Protein AF-A0A954FZM5-F1 (afdb_monomer)

Foldseek 3Di:
DPPQLDVVVLAADEQEEEPQQPPCPVVSVVVLVVSCPDPPNVVGGYYYYFYDRDGDCSVPPPPSCVVVVVVVNCVVSPVPDDDDDDDPDDPVPPPD

Secondary structure (DSSP, 8-state):
--GGGSGGGT--EEEEEETT-TTTHHHHHHHHHHHTSSSSGGGTEEEEEESSS--GGGGTTTTSSHHHHHHHHHIIIIITSSS----SS-GGGS--

Nearest PDB structures (foldseek):
  1svw-assembly2_B  TM=3.786E-01  e=1.583E+00  Bacillus subtilis

Solvent-accessible surface area (backbone atoms only — not comparable to full-atom values): 6120 Å² total; per-residue (Å²): 128,82,65,72,66,42,72,90,74,71,58,66,48,79,49,77,40,21,72,56,20,84,82,51,38,65,54,53,52,53,51,49,56,61,63,47,74,49,87,77,31,84,83,37,52,45,77,49,76,33,88,47,59,45,55,80,74,66,44,59,93,63,82,66,54,57,67,58,54,50,50,53,48,42,42,64,76,50,71,65,46,91,71,85,77,79,69,87,64,54,81,85,75,70,84,121

Mean predicted aligned error: 7.0 Å

pLDDT: mean 86.03, std 10.5, range [47.69, 96.62]

Sequence (96 aa):
IVQLKQPLFGISFLVCSGKGDSLDRGGSNKLFTQLTSVPEPEKRMYSKEFQGKLRGTDMLGKRLGIELEILKFLDGHLKKLPGEWSDRRNRLDRDE

Radius of gyration: 16.73 Å; Cα contacts (8 Å, |Δi|>4): 88; chains: 1; bounding box: 51×26×35 Å

Structure (mmCIF, N/CA/C/O backbone):
data_AF-A0A954FZM5-F1
#
_entry.id   AF-A0A954FZM5-F1
#
loop_
_atom_site.group_PDB
_atom_site.id
_atom_site.type_symbol
_atom_site.label_atom_id
_atom_site.label_alt_id
_atom_site.label_comp_id
_atom_site.label_asym_id
_atom_site.label_entity_id
_atom_site.label_seq_id
_atom_site.pdbx_PDB_ins_code
_atom_site.Cartn_x
_atom_site.Cartn_y
_atom_site.Cartn_z
_atom_site.occupancy
_atom_site.B_iso_or_equiv
_atom_site.auth_seq_id
_atom_site.auth_comp_id
_atom_site.auth_asym_id
_atom_site.auth_atom_id
_atom_site.pdbx_PDB_model_num
ATOM 1 N N . ILE A 1 1 ? 1.156 15.927 -15.779 1.00 47.69 1 ILE A N 1
ATOM 2 C CA . ILE A 1 1 ? 0.263 14.747 -15.934 1.00 47.69 1 ILE A CA 1
ATOM 3 C C . ILE A 1 1 ? 0.955 13.573 -15.248 1.00 47.69 1 ILE A C 1
ATOM 5 O O . ILE A 1 1 ? 2.143 13.401 -15.472 1.00 47.69 1 ILE A O 1
ATOM 9 N N . VAL A 1 2 ? 0.283 12.862 -14.333 1.00 56.06 2 VAL A N 1
ATOM 10 C CA . VAL A 1 2 ? 0.915 11.889 -13.414 1.00 56.06 2 VAL A CA 1
ATOM 11 C C . VAL A 1 2 ? 1.433 10.669 -14.190 1.00 56.06 2 VAL A C 1
ATOM 13 O O . VAL A 1 2 ? 0.690 9.725 -14.442 1.00 56.06 2 VAL A O 1
ATOM 16 N N . GLN A 1 3 ? 2.711 10.710 -14.574 1.00 69.19 3 GLN A N 1
ATOM 17 C CA . GLN A 1 3 ? 3.408 9.680 -15.358 1.00 69.19 3 GLN A CA 1
ATOM 18 C C . GLN A 1 3 ? 3.470 8.321 -14.640 1.00 69.19 3 GLN A C 1
ATOM 20 O O . GLN A 1 3 ? 3.430 7.283 -15.285 1.00 69.19 3 GLN A O 1
ATOM 25 N N . LEU A 1 4 ? 3.439 8.311 -13.305 1.00 67.38 4 LEU A N 1
ATOM 26 C CA . LEU A 1 4 ? 3.640 7.114 -12.476 1.00 67.38 4 LEU A CA 1
ATOM 27 C C . LEU A 1 4 ? 2.593 5.999 -12.659 1.00 67.38 4 LEU A C 1
ATOM 29 O O . LEU A 1 4 ? 2.831 4.868 -12.252 1.00 67.38 4 LEU A O 1
ATOM 33 N N . LYS A 1 5 ? 1.429 6.287 -13.256 1.00 66.06 5 LYS A N 1
ATOM 34 C CA . LYS A 1 5 ? 0.379 5.276 -13.487 1.00 66.06 5 LYS A CA 1
ATOM 35 C C . LYS A 1 5 ? 0.553 4.527 -14.811 1.00 66.06 5 LYS A C 1
ATOM 37 O O . LYS A 1 5 ? -0.088 3.490 -15.011 1.00 66.06 5 LYS A O 1
ATOM 42 N N . GLN A 1 6 ? 1.398 5.036 -15.711 1.00 74.94 6 GLN A N 1
ATOM 43 C CA . GLN A 1 6 ? 1.596 4.439 -17.028 1.00 74.94 6 GLN A CA 1
ATOM 44 C C . GLN A 1 6 ? 2.241 3.050 -16.887 1.00 74.94 6 GLN A C 1
ATOM 46 O O . GLN A 1 6 ? 3.258 2.930 -16.200 1.00 74.94 6 GLN A O 1
ATOM 51 N N . PRO A 1 7 ? 1.687 2.008 -17.540 1.00 72.00 7 PRO A N 1
ATOM 52 C CA . PRO A 1 7 ? 2.242 0.653 -17.488 1.00 72.00 7 PRO A CA 1
ATOM 53 C C . PRO A 1 7 ? 3.720 0.580 -17.879 1.00 72.00 7 PRO A C 1
ATOM 55 O O . PRO A 1 7 ? 4.449 -0.239 -17.333 1.00 72.00 7 PRO A O 1
ATOM 58 N N . LEU A 1 8 ? 4.162 1.477 -18.768 1.00 74.62 8 LEU A N 1
ATOM 59 C CA . LEU A 1 8 ? 5.537 1.556 -19.258 1.00 74.62 8 LEU A CA 1
ATOM 60 C C . LEU A 1 8 ? 6.582 1.656 -18.137 1.00 74.62 8 LEU A C 1
ATOM 62 O O . LEU A 1 8 ? 7.671 1.116 -18.280 1.00 74.62 8 LEU A O 1
ATOM 66 N N . PHE A 1 9 ? 6.260 2.316 -17.021 1.00 76.56 9 PHE A N 1
ATOM 67 C CA . PHE A 1 9 ? 7.205 2.467 -15.912 1.00 76.56 9 PHE A CA 1
ATOM 68 C C . PHE A 1 9 ? 7.254 1.254 -14.976 1.00 76.56 9 PHE A C 1
ATOM 70 O O . PHE A 1 9 ? 8.070 1.240 -14.061 1.00 76.56 9 PHE A O 1
ATOM 77 N N . GLY A 1 10 ? 6.371 0.262 -15.149 1.00 78.94 10 GLY A N 1
ATOM 78 C CA . GLY A 1 10 ? 6.352 -0.939 -14.307 1.00 78.94 10 GLY A CA 1
ATOM 79 C C . GLY A 1 10 ? 6.044 -0.676 -12.827 1.00 78.94 10 GLY A C 1
ATOM 80 O O . GLY A 1 10 ? 6.324 -1.521 -11.987 1.00 78.94 10 GLY A O 1
ATOM 81 N N . ILE A 1 11 ? 5.478 0.490 -12.490 1.00 86.75 11 ILE A N 1
ATOM 82 C CA . ILE A 1 11 ? 5.190 0.870 -11.103 1.00 86.75 11 ILE A CA 1
ATOM 83 C C . ILE A 1 11 ? 3.861 0.253 -10.663 1.00 86.75 11 ILE A C 1
ATOM 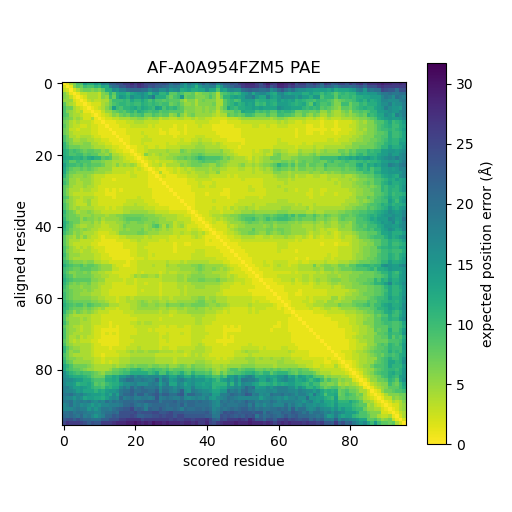85 O O . ILE A 1 11 ? 2.836 0.387 -11.347 1.00 86.75 11 ILE A O 1
ATOM 89 N N . SER A 1 12 ? 3.891 -0.369 -9.487 1.00 92.06 12 SER A N 1
ATOM 90 C CA . SER A 1 12 ? 2.740 -0.949 -8.799 1.00 92.06 12 SER A CA 1
ATOM 91 C C . SER A 1 12 ? 2.468 -0.211 -7.488 1.00 92.06 12 SER A C 1
ATOM 93 O O . SER A 1 12 ? 3.379 0.336 -6.868 1.00 92.06 12 SER A O 1
ATOM 95 N N . PHE A 1 13 ? 1.212 -0.208 -7.049 1.00 94.62 13 PHE A N 1
ATOM 96 C CA . PHE A 1 13 ? 0.755 0.478 -5.845 1.00 94.62 13 PHE A CA 1
ATOM 97 C C . PHE A 1 13 ? -0.049 -0.469 -4.954 1.00 94.62 13 PHE A C 1
ATOM 99 O O . PHE A 1 13 ? -0.932 -1.184 -5.426 1.00 94.62 13 PHE A O 1
ATOM 106 N N . LEU A 1 14 ? 0.212 -0.407 -3.650 1.00 95.81 14 LEU A N 1
ATOM 107 C CA . LEU A 1 14 ? -0.605 -1.017 -2.606 1.00 95.81 14 LEU A CA 1
ATOM 108 C C . LEU A 1 14 ? -1.143 0.093 -1.699 1.00 95.81 14 LEU A C 1
ATOM 110 O O . LEU A 1 14 ? -0.366 0.829 -1.094 1.00 95.81 14 LEU A O 1
ATOM 114 N N . VAL A 1 15 ? -2.467 0.203 -1.598 1.00 95.44 15 VAL A N 1
ATOM 115 C CA . VAL A 1 15 ? -3.153 1.138 -0.699 1.00 95.44 15 VAL A CA 1
ATOM 116 C C . VAL A 1 15 ? -3.760 0.353 0.461 1.00 95.44 15 VAL A C 1
ATOM 118 O O . VAL A 1 15 ? -4.636 -0.485 0.259 1.00 95.44 15 VAL A O 1
ATOM 121 N N . CYS A 1 16 ? -3.312 0.636 1.680 1.00 94.62 16 CYS A N 1
ATOM 122 C CA . CYS A 1 16 ? -3.803 -0.002 2.900 1.00 94.62 16 CYS A CA 1
ATOM 123 C C . CYS A 1 16 ? -4.567 1.009 3.755 1.00 94.62 16 CYS A C 1
ATOM 125 O O . CYS A 1 16 ? -4.085 2.122 3.948 1.00 94.62 16 CYS A O 1
ATOM 127 N N . SER A 1 17 ? -5.713 0.618 4.313 1.00 94.69 17 SER A N 1
ATOM 128 C CA . SER A 1 17 ? -6.483 1.488 5.213 1.00 94.69 17 SER A CA 1
ATOM 129 C C . SER A 1 17 ? -7.167 0.722 6.347 1.00 94.69 17 SER A C 1
ATOM 131 O O . SER A 1 17 ? -7.406 -0.484 6.252 1.00 94.69 17 SER A O 1
ATOM 133 N N . GLY A 1 18 ? -7.483 1.420 7.440 1.00 94.00 18 GLY A N 1
ATOM 134 C CA . GLY A 1 18 ? -8.302 0.889 8.527 1.00 94.00 18 GLY A CA 1
ATOM 135 C C . GLY A 1 18 ? -9.793 1.020 8.207 1.00 94.00 18 GLY A C 1
ATOM 136 O O . GLY A 1 18 ? -10.289 2.114 7.944 1.00 94.00 18 GLY A O 1
ATOM 137 N N . LYS A 1 19 ? -10.552 -0.076 8.287 1.00 92.56 19 LYS A N 1
ATOM 138 C CA . LYS A 1 19 ? -11.992 -0.111 7.969 1.00 92.56 19 LYS A CA 1
ATOM 139 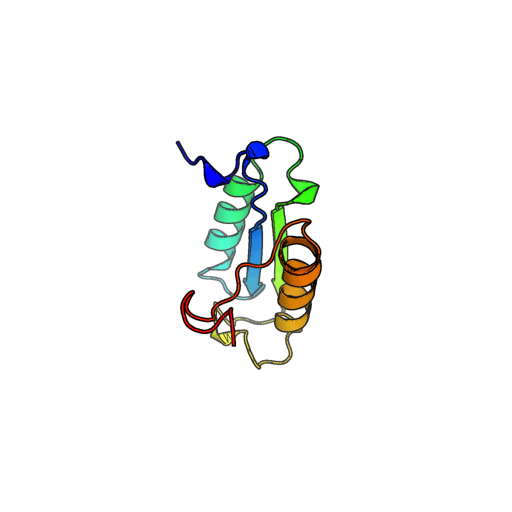C C . LYS A 1 19 ? -12.815 0.849 8.835 1.00 92.56 19 LYS A C 1
ATOM 141 O O . LYS A 1 19 ? -13.823 1.393 8.377 1.00 92.56 19 LYS A O 1
ATOM 146 N N . GLY A 1 20 ? -12.401 1.030 10.088 1.00 90.94 20 GLY A N 1
ATOM 147 C CA . GLY A 1 20 ? -13.013 1.931 11.062 1.00 90.94 20 GLY A CA 1
ATOM 148 C C . GLY A 1 20 ? -12.381 3.322 11.122 1.00 90.94 20 GLY A C 1
ATOM 149 O O . GLY A 1 20 ? -12.796 4.115 11.966 1.00 90.94 20 GLY A O 1
ATOM 150 N N . ASP A 1 21 ? -11.391 3.627 10.279 1.00 89.50 21 ASP A N 1
ATOM 151 C CA . ASP A 1 21 ? -10.792 4.960 10.217 1.00 89.50 21 ASP A CA 1
ATOM 152 C C . ASP A 1 21 ? -11.682 5.913 9.409 1.00 89.50 21 ASP A C 1
ATOM 154 O O . ASP A 1 21 ? -11.609 6.003 8.183 1.00 89.50 21 ASP A O 1
ATOM 158 N N . SER A 1 22 ? -12.543 6.650 10.103 1.00 84.25 22 SER A N 1
ATOM 159 C CA . SER A 1 22 ? -13.480 7.576 9.468 1.00 84.25 22 SER A CA 1
ATOM 160 C C . SER A 1 22 ? -12.822 8.796 8.823 1.00 84.25 22 SER A C 1
ATOM 162 O O . SER A 1 22 ? -13.475 9.440 8.005 1.00 84.25 22 SER A O 1
ATOM 164 N N . LEU A 1 23 ? -11.579 9.142 9.178 1.00 86.12 23 LEU A N 1
ATOM 165 C CA . LEU A 1 23 ? -10.939 10.351 8.647 1.00 86.12 23 LEU A CA 1
ATOM 166 C C . LEU A 1 23 ? -10.107 10.062 7.395 1.00 86.12 23 LEU A C 1
ATOM 168 O O . LEU A 1 23 ? -10.050 10.919 6.520 1.00 86.12 23 LEU A O 1
ATOM 172 N N . ASP A 1 24 ? -9.500 8.875 7.279 1.00 83.44 24 ASP A N 1
ATOM 173 C CA . ASP A 1 24 ? -8.587 8.573 6.163 1.00 83.44 24 ASP A CA 1
ATOM 174 C C . ASP A 1 24 ? -9.123 7.544 5.157 1.00 83.44 24 ASP A C 1
ATOM 176 O O . ASP A 1 24 ? -8.711 7.532 3.995 1.00 83.44 24 ASP A O 1
ATOM 180 N N . ARG A 1 25 ? -10.112 6.719 5.532 1.00 85.75 25 ARG A N 1
ATOM 181 C CA . ARG A 1 25 ? -10.690 5.715 4.616 1.00 85.75 25 ARG A CA 1
ATOM 182 C C . ARG A 1 25 ? -11.242 6.342 3.333 1.00 85.75 25 ARG A C 1
ATOM 184 O O . ARG A 1 25 ? -11.056 5.806 2.244 1.00 85.75 25 ARG A O 1
ATOM 191 N N . GLY A 1 26 ? -11.888 7.506 3.440 1.00 89.81 26 GLY A N 1
ATOM 192 C CA . GLY A 1 26 ? -12.373 8.249 2.272 1.00 89.81 26 GLY A CA 1
ATOM 193 C C . GLY A 1 26 ? -11.238 8.716 1.355 1.00 89.81 26 GLY A C 1
ATOM 194 O O . GLY A 1 26 ? -11.350 8.613 0.132 1.00 89.81 26 GLY A O 1
ATOM 195 N N . GLY A 1 27 ? -10.126 9.170 1.942 1.00 91.75 27 GLY A N 1
ATOM 196 C CA . GLY A 1 27 ? -8.919 9.566 1.216 1.00 91.75 27 GLY A CA 1
ATOM 197 C C . GLY A 1 27 ? -8.267 8.385 0.503 1.00 91.75 27 GLY A C 1
ATOM 198 O O . GLY A 1 27 ? -7.995 8.469 -0.694 1.00 91.75 27 GLY A O 1
ATOM 199 N N . SER A 1 28 ? -8.117 7.259 1.200 1.00 92.12 28 SER A N 1
ATOM 200 C CA . SER A 1 28 ? -7.564 6.016 0.651 1.00 92.12 28 SER A CA 1
ATOM 201 C C . SER A 1 28 ? -8.382 5.487 -0.528 1.00 92.12 28 SER A C 1
ATOM 203 O O . SER A 1 28 ? -7.820 5.164 -1.575 1.00 92.12 28 SER A O 1
ATOM 205 N N . ASN A 1 29 ? -9.712 5.481 -0.410 1.00 92.44 29 ASN A N 1
ATOM 206 C CA . ASN A 1 29 ? -10.597 5.065 -1.500 1.00 92.44 29 ASN A CA 1
ATOM 207 C C . ASN A 1 29 ? -10.494 6.003 -2.705 1.00 92.44 29 ASN A C 1
ATOM 209 O O . ASN A 1 29 ? -10.367 5.545 -3.839 1.00 92.44 29 ASN A O 1
ATOM 213 N N . 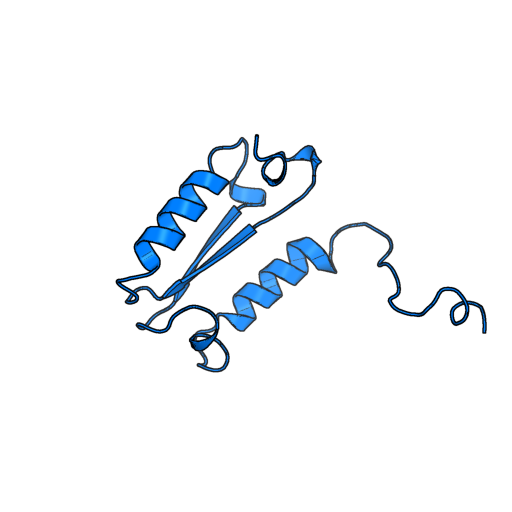LYS A 1 30 ? -10.485 7.321 -2.474 1.00 93.69 30 LYS A N 1
ATOM 214 C CA . LYS A 1 30 ? -10.323 8.308 -3.549 1.00 93.69 30 LYS A CA 1
ATOM 215 C C . LYS A 1 30 ? -8.973 8.160 -4.254 1.00 93.69 30 LYS A C 1
ATOM 217 O O . LYS A 1 30 ? -8.926 8.211 -5.482 1.00 93.69 30 LYS A O 1
ATOM 222 N N . LEU A 1 31 ? -7.897 7.957 -3.495 1.00 92.31 31 LEU A N 1
ATOM 223 C CA . LEU A 1 31 ? -6.561 7.706 -4.032 1.00 92.31 31 LEU A CA 1
ATOM 224 C C . LEU A 1 31 ? -6.549 6.444 -4.896 1.00 92.31 31 LEU A C 1
ATOM 226 O O . LEU A 1 31 ? -6.067 6.487 -6.028 1.00 92.31 31 LEU A O 1
ATOM 230 N N . PHE A 1 32 ? -7.115 5.343 -4.399 1.00 94.06 32 PHE A N 1
ATOM 231 C CA . PHE A 1 32 ? -7.168 4.091 -5.144 1.00 94.06 32 PHE A CA 1
ATOM 232 C C . PHE A 1 32 ? -7.943 4.244 -6.458 1.00 94.06 32 PHE A C 1
ATOM 234 O O . PHE A 1 32 ? -7.403 3.918 -7.511 1.00 94.06 32 PHE A O 1
ATOM 241 N N . THR A 1 33 ? -9.127 4.864 -6.433 1.00 93.44 33 THR A N 1
ATOM 242 C CA . THR A 1 33 ? -9.909 5.166 -7.647 1.00 93.44 33 THR A CA 1
ATOM 243 C C . THR A 1 33 ? -9.111 5.985 -8.663 1.00 93.44 33 THR A C 1
ATOM 245 O O . THR A 1 33 ? -9.164 5.735 -9.870 1.00 93.44 33 THR A O 1
ATOM 248 N N . GLN A 1 34 ? -8.330 6.963 -8.197 1.00 90.88 34 GLN A N 1
ATOM 249 C CA . GLN A 1 34 ? -7.459 7.729 -9.083 1.00 90.88 34 GLN A CA 1
ATOM 250 C C . GLN A 1 34 ? -6.353 6.852 -9.680 1.00 90.88 34 GLN A C 1
ATOM 252 O O . GLN A 1 34 ? -6.024 7.024 -10.855 1.00 90.88 34 GLN A O 1
ATOM 257 N N . LEU A 1 35 ? -5.746 5.954 -8.902 1.00 89.62 35 LEU A N 1
ATOM 258 C CA . LEU A 1 35 ? -4.695 5.043 -9.368 1.00 89.62 35 LEU A CA 1
ATOM 259 C C . LEU A 1 35 ? -5.217 4.028 -10.393 1.00 89.62 35 LEU A C 1
ATOM 261 O O . LEU A 1 35 ? -4.524 3.768 -11.374 1.00 89.62 35 LEU A O 1
ATOM 265 N N . THR A 1 36 ? -6.441 3.524 -10.222 1.00 91.06 36 THR A N 1
ATOM 266 C CA . THR A 1 36 ? -7.060 2.522 -11.108 1.00 91.06 36 THR A CA 1
ATOM 267 C C . THR A 1 36 ? -7.667 3.097 -12.387 1.00 91.06 36 THR A C 1
ATOM 269 O O . THR A 1 36 ? -8.179 2.345 -13.207 1.00 91.06 36 THR A O 1
ATOM 272 N N . SER A 1 37 ? -7.613 4.416 -12.593 1.00 87.06 37 SER A N 1
ATOM 273 C CA . SER A 1 37 ? -8.114 5.084 -13.807 1.00 87.06 37 SER A CA 1
ATOM 274 C C . SER A 1 37 ? -7.152 4.927 -15.004 1.00 87.06 37 SER A C 1
ATOM 276 O O . SER A 1 37 ? -6.810 5.905 -15.669 1.00 87.06 37 SER A O 1
ATOM 278 N N . VAL A 1 38 ? -6.654 3.710 -15.238 1.00 83.62 38 VAL A N 1
ATOM 279 C CA . VAL A 1 38 ? -5.704 3.328 -16.300 1.00 83.62 38 VAL A CA 1
ATOM 280 C C . VAL A 1 38 ? -6.043 1.932 -16.841 1.00 83.62 38 VAL A C 1
ATOM 282 O O . VAL A 1 38 ? -6.759 1.206 -16.159 1.00 83.62 38 VAL A O 1
ATOM 285 N N . PRO A 1 39 ? -5.542 1.522 -18.024 1.00 81.12 39 PRO A N 1
ATOM 286 C CA . PRO A 1 39 ? -5.725 0.157 -18.525 1.00 81.12 39 PRO A CA 1
ATOM 287 C C . PRO A 1 39 ? -5.081 -0.904 -17.618 1.00 81.12 39 PRO A C 1
ATOM 289 O O . PRO A 1 39 ? -4.002 -0.670 -17.064 1.00 81.12 39 PRO A O 1
ATOM 292 N N . GLU A 1 40 ? -5.738 -2.063 -17.508 1.00 84.06 40 GLU A N 1
ATOM 293 C CA . GLU A 1 40 ? -5.293 -3.252 -16.751 1.00 84.06 40 GLU A CA 1
ATOM 294 C C . GLU A 1 40 ? -4.806 -2.953 -15.312 1.00 84.06 40 GLU A C 1
ATOM 296 O O . GLU A 1 40 ? -3.685 -3.324 -14.927 1.00 84.06 40 GLU A O 1
ATOM 301 N N . PRO A 1 41 ? -5.595 -2.236 -14.488 1.00 87.00 41 PRO A N 1
ATOM 302 C CA . PRO A 1 41 ? -5.170 -1.844 -13.148 1.00 87.00 41 PRO A CA 1
ATOM 303 C C . PRO A 1 41 ? -5.017 -3.043 -12.201 1.00 87.00 41 PRO A C 1
ATOM 305 O O . PRO A 1 41 ? -4.209 -2.983 -11.276 1.00 87.00 41 PRO A O 1
ATOM 308 N N . GLU A 1 42 ? -5.726 -4.146 -12.435 1.00 87.31 42 GLU A N 1
ATOM 309 C CA . GLU A 1 42 ? -5.769 -5.339 -11.579 1.00 87.31 42 GLU A CA 1
ATOM 310 C C . GLU A 1 42 ? -4.415 -6.039 -11.386 1.00 87.31 42 GLU A C 1
ATOM 312 O O . GLU A 1 42 ? -4.215 -6.750 -10.400 1.00 87.31 42 GLU A O 1
ATOM 317 N N . LYS A 1 43 ? -3.460 -5.817 -12.295 1.00 87.94 43 LYS A N 1
ATOM 318 C CA . LYS A 1 43 ? -2.115 -6.407 -12.212 1.00 87.94 43 LYS A CA 1
ATOM 319 C C . LYS A 1 43 ? -1.128 -5.576 -11.393 1.00 87.94 43 LYS A C 1
ATOM 321 O O . LYS A 1 43 ? -0.037 -6.060 -11.113 1.00 87.94 43 LYS A O 1
ATOM 326 N N . ARG A 1 44 ? -1.456 -4.322 -11.062 1.00 89.75 44 ARG A N 1
ATOM 327 C CA . ARG A 1 44 ? -0.501 -3.363 -10.466 1.00 89.75 44 ARG A CA 1
ATOM 328 C C . ARG A 1 44 ? -1.074 -2.547 -9.316 1.00 89.75 44 ARG A C 1
ATOM 330 O O . ARG A 1 44 ? -0.307 -2.041 -8.505 1.00 89.75 44 ARG A O 1
ATOM 337 N N . MET A 1 45 ? -2.390 -2.393 -9.246 1.00 94.38 45 MET A N 1
ATOM 338 C CA . MET A 1 45 ? -3.074 -1.539 -8.282 1.00 94.38 45 MET A CA 1
ATOM 339 C C . MET A 1 45 ? -3.850 -2.417 -7.308 1.00 94.38 45 MET A C 1
ATOM 341 O O . MET A 1 45 ? -4.813 -3.082 -7.685 1.00 94.38 45 MET A O 1
ATOM 345 N N . TYR A 1 46 ? -3.457 -2.386 -6.039 1.00 95.19 46 TYR A N 1
ATOM 346 C CA . TYR A 1 46 ? -4.071 -3.186 -4.986 1.00 95.19 46 TYR A CA 1
ATOM 347 C C . TYR A 1 46 ? -4.597 -2.296 -3.865 1.00 95.19 46 TYR A C 1
ATOM 349 O O . TYR A 1 46 ? -3.965 -1.307 -3.492 1.00 95.19 46 TYR A O 1
ATOM 357 N N . SER A 1 47 ? -5.739 -2.675 -3.297 1.00 95.50 47 SER A N 1
ATOM 358 C CA . SER A 1 47 ? -6.292 -2.054 -2.096 1.00 95.50 47 SER A CA 1
ATOM 359 C C . SER A 1 47 ? -6.632 -3.120 -1.059 1.00 95.50 47 SER A C 1
ATOM 361 O O . SER A 1 47 ? -7.144 -4.191 -1.407 1.00 95.50 47 SER A O 1
ATOM 363 N N . LYS A 1 48 ? -6.321 -2.847 0.210 1.00 95.31 48 LYS A N 1
ATOM 364 C CA . LYS A 1 48 ? -6.632 -3.715 1.350 1.00 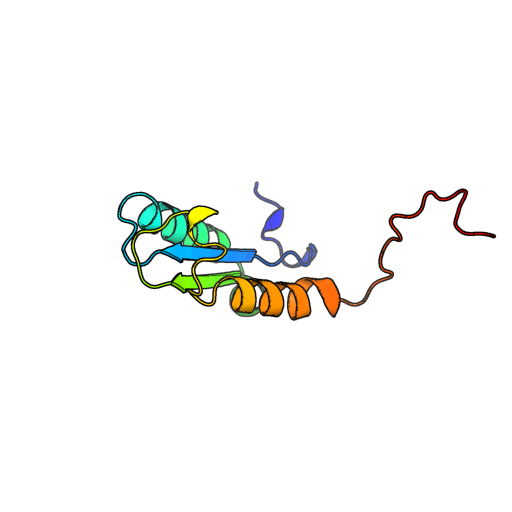95.31 48 LYS A CA 1
ATOM 365 C C . LYS A 1 48 ? -7.151 -2.897 2.525 1.00 95.31 48 LYS A C 1
ATOM 367 O O . LYS A 1 48 ? -6.549 -1.902 2.926 1.00 95.31 48 LYS A O 1
ATOM 372 N N . GLU A 1 49 ? -8.250 -3.363 3.104 1.00 94.38 49 GLU A N 1
ATOM 373 C CA . GLU A 1 49 ? -8.787 -2.832 4.353 1.00 94.38 49 GLU A CA 1
ATOM 374 C C . GLU A 1 49 ? -8.484 -3.783 5.512 1.00 94.38 49 GLU A C 1
ATOM 376 O O . GLU A 1 49 ? -8.628 -5.002 5.389 1.00 94.38 49 GLU A O 1
ATOM 381 N N . PHE A 1 50 ? -8.115 -3.217 6.656 1.00 94.62 50 PHE A N 1
ATOM 382 C CA . PHE A 1 50 ? -7.814 -3.946 7.885 1.00 94.62 50 PHE A CA 1
ATOM 383 C C . PHE A 1 50 ? -8.806 -3.568 8.983 1.00 94.62 50 PHE A C 1
ATOM 385 O O . PHE A 1 50 ? -9.319 -2.450 9.021 1.00 94.62 50 PHE A O 1
ATOM 392 N N . GLN A 1 51 ? -9.114 -4.497 9.888 1.00 92.88 51 GLN A N 1
ATOM 393 C CA . GLN A 1 51 ? -10.053 -4.219 10.977 1.00 92.88 51 GLN A CA 1
ATOM 394 C C . GLN A 1 51 ? -9.478 -3.197 11.966 1.00 92.88 51 GLN A C 1
ATOM 396 O O . GLN A 1 51 ? -8.288 -3.207 12.268 1.00 92.88 51 GLN A O 1
ATOM 401 N N . GLY A 1 52 ? -10.346 -2.346 12.514 1.00 91.38 52 GLY A N 1
ATOM 402 C CA . GLY A 1 52 ? -9.982 -1.345 13.519 1.00 91.38 52 GLY A CA 1
ATOM 403 C C . GLY A 1 52 ? -9.972 0.094 13.000 1.00 91.38 52 GLY A C 1
ATOM 404 O O . GLY A 1 52 ? -10.293 0.364 11.845 1.00 91.38 52 GLY A O 1
ATOM 405 N N . LYS A 1 53 ? -9.650 1.025 13.906 1.00 93.19 53 LYS A N 1
ATOM 406 C CA . LYS A 1 53 ? -9.660 2.485 13.677 1.00 93.19 53 LYS A CA 1
ATOM 407 C C . LYS A 1 53 ? -8.259 3.092 13.540 1.00 93.19 53 LYS A C 1
ATOM 409 O O . LYS A 1 53 ? -8.116 4.308 13.530 1.00 93.19 53 LYS A O 1
ATOM 414 N N . LEU A 1 54 ? -7.235 2.242 13.539 1.00 92.31 54 LEU A N 1
ATOM 415 C CA . LEU A 1 54 ? -5.839 2.656 13.462 1.00 92.31 54 LEU A CA 1
ATOM 416 C C . LEU A 1 54 ? -5.537 3.229 12.076 1.00 92.31 54 LEU A C 1
ATOM 418 O O . LEU A 1 54 ? -6.134 2.799 11.087 1.00 92.31 54 LEU A O 1
ATOM 422 N N . ARG A 1 55 ? -4.599 4.177 12.022 1.00 91.12 55 ARG A N 1
ATOM 423 C CA . ARG A 1 55 ? -4.255 4.934 10.816 1.00 91.12 55 ARG A CA 1
ATOM 424 C C . ARG A 1 55 ? -2.778 4.813 10.493 1.00 91.12 55 ARG A C 1
ATOM 426 O O . ARG A 1 55 ? -1.944 4.807 11.393 1.00 91.12 55 ARG A O 1
ATOM 433 N N . GLY A 1 56 ? -2.456 4.797 9.202 1.00 88.81 56 GLY A N 1
ATOM 434 C CA . GLY A 1 56 ? -1.082 4.916 8.722 1.00 88.81 56 GLY A CA 1
ATOM 435 C C . GLY A 1 56 ? -0.141 3.919 9.399 1.00 88.81 56 GLY A C 1
ATOM 436 O O . GLY A 1 56 ? -0.414 2.719 9.438 1.00 88.81 56 GLY A O 1
ATOM 437 N N . THR A 1 57 ? 0.957 4.422 9.960 1.00 91.94 57 THR A N 1
ATOM 438 C CA . THR A 1 57 ? 1.968 3.601 10.639 1.00 91.94 57 THR A CA 1
ATOM 439 C C . THR A 1 57 ? 1.494 3.012 11.964 1.00 91.94 57 THR A C 1
ATOM 441 O O . THR A 1 57 ? 2.057 2.010 12.392 1.00 91.94 57 THR A O 1
ATOM 444 N N . ASP A 1 58 ? 0.436 3.544 12.585 1.00 93.69 58 ASP A N 1
ATOM 445 C CA . ASP A 1 58 ? -0.106 2.990 13.835 1.00 93.69 58 ASP A CA 1
ATOM 446 C C . ASP A 1 58 ? -0.730 1.603 13.634 1.00 93.69 58 ASP A C 1
ATOM 448 O O . ASP A 1 58 ? -0.963 0.881 14.604 1.00 93.69 58 ASP A O 1
ATOM 452 N N . MET A 1 59 ? -1.002 1.221 12.380 1.00 92.81 59 MET A N 1
ATOM 453 C CA . MET A 1 59 ? -1.438 -0.127 12.007 1.00 92.81 59 MET A CA 1
ATOM 454 C C . MET A 1 59 ? -0.304 -1.163 12.102 1.00 92.81 59 MET A C 1
ATOM 456 O O . MET A 1 59 ? -0.585 -2.358 12.221 1.00 92.81 59 MET A O 1
ATOM 460 N N . LEU A 1 60 ? 0.961 -0.728 12.062 1.00 94.56 60 LEU A N 1
ATOM 461 C CA . LEU A 1 60 ? 2.133 -1.602 12.121 1.00 94.56 60 LEU A CA 1
ATOM 462 C C . LEU A 1 60 ? 2.386 -2.097 13.553 1.00 94.56 60 LEU A C 1
ATOM 464 O O . LEU A 1 60 ? 2.171 -1.394 14.540 1.00 94.56 60 LEU A O 1
ATOM 468 N N . GLY A 1 61 ? 2.838 -3.340 13.679 1.00 93.75 61 GLY A N 1
ATOM 469 C CA . GLY A 1 61 ? 3.081 -4.023 14.949 1.00 93.75 61 GLY A CA 1
ATOM 470 C C . GLY A 1 61 ? 1.806 -4.429 15.694 1.00 93.75 61 GLY A C 1
ATOM 471 O O . GLY A 1 61 ? 1.886 -4.965 16.799 1.00 93.75 61 GLY A O 1
ATOM 472 N N . LYS A 1 62 ? 0.617 -4.200 15.119 1.00 92.75 62 LYS A N 1
ATOM 473 C CA . LYS A 1 62 ? -0.681 -4.444 15.778 1.00 92.75 62 LYS A CA 1
ATOM 474 C C . LYS A 1 62 ? -1.304 -5.798 15.453 1.00 92.75 62 LYS A C 1
ATOM 476 O O . LYS A 1 62 ? -2.455 -6.037 15.803 1.00 92.75 62 LYS A O 1
ATOM 481 N N . ARG A 1 63 ? -0.549 -6.692 14.800 1.00 91.00 63 ARG A N 1
ATOM 482 C CA . ARG A 1 63 ? -1.000 -8.037 14.390 1.00 91.00 63 ARG A CA 1
ATOM 483 C C . ARG A 1 63 ? -2.271 -8.015 13.527 1.00 91.00 63 ARG A C 1
ATOM 485 O O . ARG A 1 63 ? -3.044 -8.965 13.533 1.00 91.00 63 ARG A O 1
ATOM 492 N N . LEU A 1 64 ? -2.465 -6.943 12.756 1.00 91.44 64 LEU A N 1
ATOM 493 C CA . LEU A 1 64 ? -3.568 -6.817 11.796 1.00 91.44 64 LEU A CA 1
ATOM 494 C C . LEU A 1 64 ? -3.316 -7.612 10.505 1.00 91.44 64 LEU A C 1
ATOM 496 O O . LEU A 1 64 ? -4.209 -7.727 9.673 1.00 91.44 64 LEU A O 1
ATOM 500 N N . GLY A 1 65 ? -2.100 -8.141 10.327 1.00 93.12 65 GLY A N 1
ATOM 501 C CA . GLY A 1 65 ? -1.678 -8.834 9.110 1.00 93.12 65 GLY A CA 1
ATOM 502 C C . GLY A 1 65 ? -1.248 -7.892 7.982 1.00 93.12 65 GLY A C 1
ATOM 503 O O . GLY A 1 65 ? -0.974 -8.360 6.880 1.00 93.12 65 GLY A O 1
ATOM 504 N N . ILE A 1 66 ? -1.156 -6.583 8.241 1.00 95.31 66 ILE A N 1
ATOM 505 C CA . ILE A 1 66 ? -0.735 -5.586 7.248 1.00 95.31 66 ILE A CA 1
ATOM 506 C C . ILE A 1 66 ? 0.691 -5.841 6.758 1.00 95.31 66 ILE A C 1
ATOM 508 O O . ILE A 1 66 ? 0.960 -5.736 5.565 1.00 95.31 66 ILE A O 1
ATOM 512 N N . GLU A 1 67 ? 1.589 -6.259 7.646 1.00 95.81 67 GLU A N 1
ATOM 513 C CA . GLU A 1 67 ? 2.979 -6.560 7.315 1.00 95.81 67 GLU A CA 1
ATOM 514 C C . GLU A 1 67 ? 3.075 -7.744 6.353 1.00 95.81 67 GLU A C 1
ATOM 516 O O . GLU A 1 67 ? 3.881 -7.720 5.427 1.00 95.81 67 GLU A O 1
ATOM 521 N N . LEU A 1 68 ? 2.214 -8.753 6.519 1.00 95.94 68 LEU A N 1
ATOM 522 C CA . LEU A 1 68 ? 2.158 -9.895 5.607 1.00 95.94 68 LEU A CA 1
ATOM 523 C C . LEU A 1 68 ? 1.710 -9.466 4.207 1.00 95.94 68 LEU A C 1
ATOM 525 O O . LEU A 1 68 ? 2.280 -9.925 3.221 1.00 95.94 68 LEU A O 1
ATOM 529 N N . GLU A 1 69 ? 0.723 -8.576 4.105 1.00 96.00 69 GLU A N 1
ATOM 530 C CA . GLU A 1 69 ? 0.270 -8.058 2.809 1.00 96.00 69 GLU A CA 1
ATOM 531 C C . GLU A 1 69 ? 1.330 -7.155 2.153 1.00 96.00 69 GLU A C 1
ATOM 533 O O . GLU A 1 69 ? 1.562 -7.277 0.949 1.00 96.00 69 GLU A O 1
ATOM 538 N N . ILE A 1 70 ? 2.041 -6.329 2.933 1.00 95.94 70 ILE A N 1
ATOM 539 C CA . ILE A 1 70 ? 3.183 -5.536 2.446 1.00 95.94 70 ILE A CA 1
ATOM 540 C C . ILE A 1 70 ? 4.284 -6.458 1.909 1.00 95.94 70 ILE A C 1
ATOM 542 O O . ILE A 1 70 ? 4.776 -6.246 0.802 1.00 95.94 70 ILE A O 1
ATOM 546 N N . LEU A 1 71 ? 4.655 -7.502 2.656 1.00 96.62 71 LEU A N 1
ATOM 547 C CA . LEU A 1 71 ? 5.693 -8.445 2.237 1.00 96.62 71 LEU A CA 1
ATOM 548 C C . LEU A 1 71 ? 5.302 -9.206 0.968 1.00 96.62 71 LEU A C 1
ATOM 550 O O . LEU A 1 71 ? 6.132 -9.329 0.072 1.00 96.62 71 LEU A O 1
ATOM 554 N N . LYS A 1 72 ? 4.050 -9.668 0.846 1.00 95.62 72 LYS A N 1
ATOM 555 C CA . LYS A 1 72 ? 3.554 -10.310 -0.387 1.00 95.62 72 LYS A CA 1
ATOM 556 C C . LYS A 1 72 ? 3.626 -9.369 -1.587 1.00 95.62 72 LYS A C 1
ATOM 558 O O . LYS A 1 72 ? 4.038 -9.784 -2.668 1.00 95.62 72 LYS A O 1
ATOM 563 N N . PHE A 1 73 ? 3.234 -8.109 -1.398 1.00 95.94 73 PHE A N 1
ATOM 564 C CA . PHE A 1 73 ? 3.299 -7.103 -2.452 1.00 95.94 73 PHE A CA 1
ATOM 565 C C . PHE A 1 73 ? 4.744 -6.842 -2.891 1.00 95.94 73 PHE A C 1
ATOM 567 O O . PHE A 1 73 ? 5.034 -6.904 -4.083 1.00 95.94 73 PHE A O 1
ATOM 574 N N . LEU A 1 74 ? 5.658 -6.619 -1.943 1.00 94.81 74 LEU A N 1
ATOM 575 C CA . LEU A 1 74 ? 7.077 -6.401 -2.237 1.00 94.81 74 LEU A CA 1
ATOM 576 C C . LEU A 1 74 ? 7.742 -7.642 -2.845 1.00 94.81 74 LEU A C 1
ATOM 578 O O . LEU A 1 74 ? 8.609 -7.511 -3.702 1.00 94.81 74 LEU A O 1
ATOM 582 N N . ASP A 1 75 ? 7.345 -8.848 -2.447 1.00 93.75 75 ASP A N 1
ATOM 58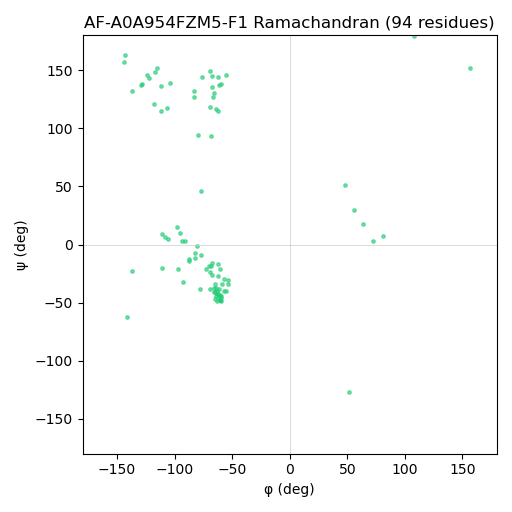3 C CA . ASP A 1 75 ? 7.874 -10.076 -3.039 1.00 93.75 75 ASP A CA 1
ATOM 584 C C . ASP A 1 75 ? 7.547 -10.159 -4.542 1.00 93.75 75 ASP A C 1
ATOM 586 O O . ASP A 1 75 ? 8.435 -10.423 -5.351 1.00 93.75 75 ASP A O 1
ATOM 590 N N . GLY A 1 76 ? 6.303 -9.860 -4.931 1.00 91.12 76 GLY A N 1
ATOM 591 C CA . GLY A 1 76 ? 5.865 -9.903 -6.331 1.00 91.12 76 GLY A CA 1
ATOM 592 C C . GLY A 1 76 ? 6.301 -8.705 -7.182 1.00 91.12 76 GLY A C 1
ATOM 593 O O . GLY A 1 76 ? 6.653 -8.886 -8.344 1.00 91.12 76 GLY A O 1
ATOM 594 N N . HIS A 1 77 ? 6.297 -7.496 -6.612 1.00 90.56 77 HIS A N 1
ATOM 595 C CA . HIS A 1 77 ? 6.492 -6.232 -7.348 1.00 90.56 77 HIS A CA 1
ATOM 596 C C . HIS A 1 77 ? 7.837 -5.556 -7.092 1.00 90.56 77 HIS A C 1
ATOM 598 O O . HIS A 1 77 ? 8.055 -4.431 -7.528 1.00 90.56 77 HIS A O 1
ATOM 604 N N . LEU A 1 78 ? 8.734 -6.217 -6.365 1.00 87.69 78 LEU A N 1
ATOM 605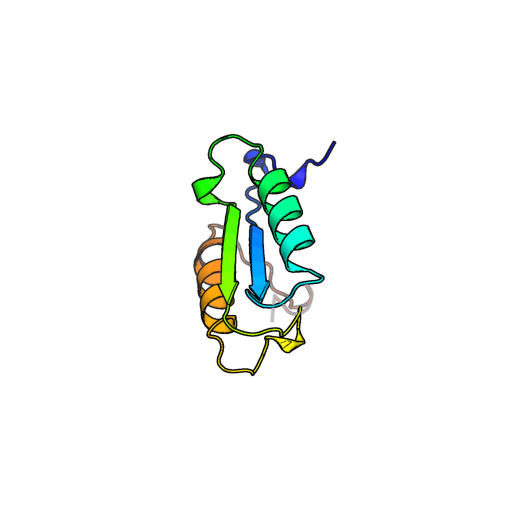 C CA . LEU A 1 78 ? 10.098 -5.743 -6.168 1.00 87.69 78 LEU A CA 1
ATOM 606 C C . LEU A 1 78 ? 11.079 -6.918 -6.195 1.00 87.69 78 LEU A C 1
ATOM 608 O O . LEU A 1 78 ? 11.909 -6.989 -7.094 1.00 87.69 78 LEU A O 1
ATOM 612 N N . LYS A 1 79 ? 10.964 -7.874 -5.263 1.00 86.81 79 LYS A N 1
ATOM 613 C CA . LYS A 1 79 ? 11.924 -8.984 -5.094 1.00 86.81 79 LYS A CA 1
ATOM 614 C C . LYS A 1 79 ? 12.058 -9.874 -6.326 1.00 86.81 79 LYS A C 1
ATOM 616 O O . LYS A 1 79 ? 13.173 -10.212 -6.707 1.00 86.81 79 LYS A O 1
ATOM 621 N N . LYS A 1 80 ? 10.932 -10.268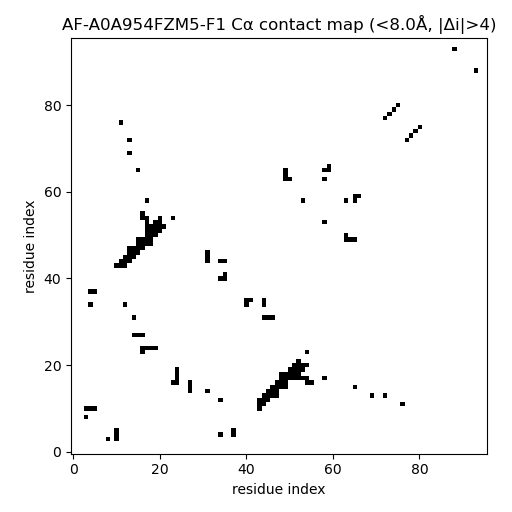 -6.917 1.00 86.81 80 LYS A N 1
ATOM 622 C CA . LYS A 1 80 ? 10.875 -11.175 -8.073 1.00 86.81 80 LYS A CA 1
ATOM 623 C C . LYS A 1 80 ? 10.895 -10.453 -9.420 1.00 86.81 80 LYS A C 1
ATOM 625 O O . LYS A 1 80 ? 10.778 -11.121 -10.446 1.00 86.81 80 LYS A O 1
ATOM 630 N N . LEU A 1 81 ? 11.013 -9.121 -9.437 1.00 82.75 81 LEU A N 1
ATOM 631 C CA . LEU A 1 81 ? 11.132 -8.404 -10.700 1.00 82.75 81 LEU A CA 1
ATOM 632 C C . LEU A 1 81 ? 12.475 -8.737 -11.366 1.00 82.75 81 LEU A C 1
ATOM 634 O O . LEU A 1 81 ? 13.504 -8.744 -10.689 1.00 82.75 81 LEU A O 1
ATOM 638 N N . PRO A 1 82 ? 12.477 -9.006 -12.682 1.00 77.81 82 PRO A N 1
ATOM 639 C CA . PRO A 1 82 ? 13.708 -9.234 -13.419 1.00 77.81 82 PRO A CA 1
ATOM 640 C C . PRO A 1 82 ? 14.533 -7.943 -13.463 1.00 77.81 82 PRO A C 1
ATOM 642 O O . PRO A 1 82 ? 14.035 -6.891 -13.862 1.00 77.81 82 PRO A O 1
ATOM 645 N N . GLY A 1 83 ? 15.796 -8.029 -13.054 1.00 74.38 83 GLY A N 1
ATOM 646 C CA . GLY A 1 83 ? 16.733 -6.910 -13.055 1.00 74.38 83 GLY A CA 1
ATOM 647 C C . GLY A 1 83 ? 17.865 -7.121 -12.057 1.00 74.38 83 GLY A C 1
ATOM 648 O O . GLY A 1 83 ? 17.694 -7.795 -11.041 1.00 74.38 83 GLY A O 1
ATOM 649 N N . GLU A 1 84 ? 19.023 -6.536 -12.350 1.00 70.06 84 GLU A N 1
ATOM 650 C CA . GLU A 1 84 ? 20.139 -6.530 -11.411 1.00 70.06 84 GLU A CA 1
ATOM 651 C C . GLU A 1 84 ? 19.785 -5.641 -10.222 1.00 70.06 84 GLU A C 1
ATOM 653 O O . GLU A 1 84 ? 19.533 -4.438 -10.355 1.00 70.06 84 GLU A O 1
ATOM 658 N N . TRP A 1 85 ? 19.750 -6.249 -9.042 1.00 72.38 85 TRP A N 1
ATOM 659 C CA . TRP A 1 85 ? 19.586 -5.507 -7.808 1.00 72.38 85 TRP A CA 1
ATOM 660 C C . TRP A 1 85 ? 20.796 -4.602 -7.633 1.00 72.38 85 TRP A C 1
ATOM 662 O O . TRP A 1 85 ? 21.922 -5.073 -7.489 1.00 72.38 85 TRP A O 1
ATOM 672 N N . SER A 1 86 ? 20.568 -3.287 -7.641 1.00 70.75 86 SER A N 1
ATOM 673 C CA . SER A 1 86 ? 21.647 -2.350 -7.362 1.00 70.75 86 SER A CA 1
ATOM 674 C C . SER A 1 86 ? 22.144 -2.591 -5.945 1.00 70.75 86 SER A C 1
ATOM 676 O O . SER A 1 86 ? 21.428 -2.361 -4.967 1.00 70.75 86 SER A O 1
ATOM 678 N N . ASP A 1 87 ? 23.391 -3.030 -5.847 1.00 74.12 87 ASP A N 1
ATOM 679 C CA . ASP A 1 87 ? 24.079 -3.146 -4.577 1.00 74.12 87 ASP A CA 1
ATOM 680 C C . ASP A 1 87 ? 24.149 -1.769 -3.896 1.00 74.12 87 ASP A C 1
ATOM 682 O O . ASP A 1 87 ? 24.390 -0.744 -4.547 1.00 74.12 87 ASP A O 1
ATOM 686 N N . ARG A 1 88 ? 23.913 -1.745 -2.583 1.00 75.69 88 ARG A N 1
ATOM 687 C CA . ARG A 1 88 ? 24.039 -0.539 -1.753 1.00 75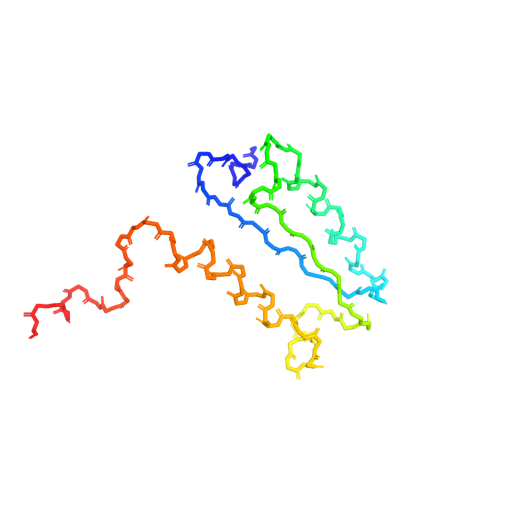.69 88 ARG A CA 1
ATOM 688 C C . ARG A 1 88 ? 25.485 -0.279 -1.341 1.00 75.69 88 ARG A C 1
ATOM 690 O O . ARG A 1 88 ? 25.765 0.799 -0.821 1.00 75.69 88 ARG A O 1
ATOM 697 N N . ARG A 1 89 ? 26.386 -1.243 -1.556 1.00 75.50 89 ARG A N 1
ATOM 698 C CA . ARG A 1 89 ? 27.824 -1.051 -1.377 1.00 75.50 89 ARG A CA 1
ATOM 699 C C . ARG A 1 89 ? 28.321 0.033 -2.322 1.00 75.50 89 ARG A C 1
ATOM 701 O O . ARG A 1 89 ? 27.925 0.090 -3.499 1.00 75.50 89 ARG A O 1
ATOM 708 N N . ASN A 1 90 ? 29.185 0.890 -1.782 1.00 75.31 90 ASN A N 1
ATOM 709 C CA . ASN A 1 90 ? 29.879 1.901 -2.559 1.00 75.31 90 ASN A CA 1
ATOM 710 C C . ASN A 1 90 ? 30.622 1.211 -3.708 1.00 75.31 90 ASN A C 1
ATOM 712 O O . ASN A 1 90 ? 31.089 0.087 -3.556 1.00 75.31 90 ASN A O 1
ATOM 716 N N . ARG A 1 91 ? 30.727 1.867 -4.868 1.00 72.12 91 ARG A N 1
ATOM 717 C CA . ARG A 1 91 ? 31.375 1.283 -6.052 1.00 72.12 91 ARG A CA 1
ATOM 718 C C . ARG A 1 91 ? 32.824 0.870 -5.774 1.00 72.12 91 ARG A C 1
ATOM 720 O O . ARG A 1 91 ? 33.287 -0.076 -6.388 1.00 72.12 91 ARG A O 1
ATOM 727 N N . LEU A 1 92 ? 33.495 1.566 -4.856 1.00 76.56 92 LEU A N 1
ATOM 728 C CA . LEU A 1 92 ? 34.866 1.276 -4.429 1.00 76.56 92 LEU A CA 1
ATOM 729 C C . LEU A 1 92 ? 34.988 -0.024 -3.616 1.00 76.56 92 LEU A C 1
ATOM 731 O O . LEU A 1 92 ? 36.046 -0.632 -3.636 1.00 76.56 92 LEU A O 1
ATOM 735 N N . ASP A 1 93 ? 33.906 -0.476 -2.973 1.00 77.56 93 ASP A N 1
ATOM 736 C CA . ASP A 1 93 ? 33.890 -1.648 -2.082 1.00 77.56 93 ASP A CA 1
ATOM 737 C C . ASP A 1 93 ? 33.379 -2.918 -2.802 1.00 77.56 93 ASP A C 1
ATOM 739 O O . ASP A 1 93 ? 32.926 -3.871 -2.162 1.00 77.56 93 ASP A O 1
ATOM 743 N N . ARG A 1 94 ? 33.315 -2.897 -4.144 1.00 68.31 94 ARG A N 1
ATOM 744 C CA . ARG A 1 94 ? 32.747 -3.989 -4.960 1.00 68.31 94 ARG A CA 1
ATOM 745 C C . ARG A 1 94 ? 33.787 -4.966 -5.513 1.00 68.31 94 ARG A C 1
ATOM 747 O O . ARG A 1 94 ? 33.391 -6.079 -5.843 1.00 68.31 94 ARG A O 1
ATOM 754 N N . ASP A 1 95 ? 35.051 -4.551 -5.596 1.00 66.19 95 ASP A N 1
ATOM 755 C CA . ASP A 1 95 ? 36.131 -5.271 -6.293 1.00 66.19 95 ASP A CA 1
ATOM 756 C C . ASP A 1 95 ? 37.209 -5.863 -5.345 1.00 66.19 95 ASP A C 1
ATOM 758 O O . ASP A 1 95 ? 38.233 -6.348 -5.825 1.00 66.19 95 ASP A O 1
ATOM 762 N N . GLU A 1 96 ? 36.988 -5.843 -4.021 1.00 53.62 96 GLU A N 1
ATOM 763 C CA . GLU A 1 96 ? 37.725 -6.657 -3.024 1.00 53.62 96 GLU A CA 1
ATOM 764 C C . GLU A 1 96 ? 36.964 -7.951 -2.699 1.00 53.62 96 GLU A C 1
ATOM 766 O O . GLU A 1 96 ? 37.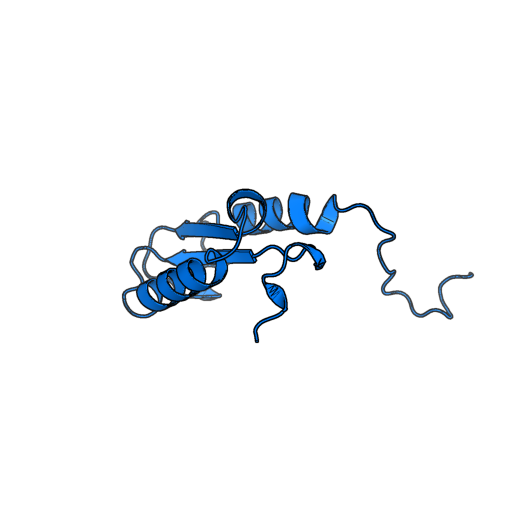631 -9.006 -2.582 1.00 53.62 96 GLU A O 1
#